Protein AF-A0AAW6KIG7-F1 (afdb_monomer_lite)

Organism: NCBI:txid1648923

pLDDT: mean 91.3, std 5.5, range [54.41, 96.62]

Foldseek 3Di:
DCVVVVHDPVVVVVPAVDPLRVLLVVLLVVVVVLVVVLVVVCVPPDDPVVSVVVNVVSVCVVCVVDVVVVCSVVPVLPDPDPVSVVSNVVSVPD

Sequence (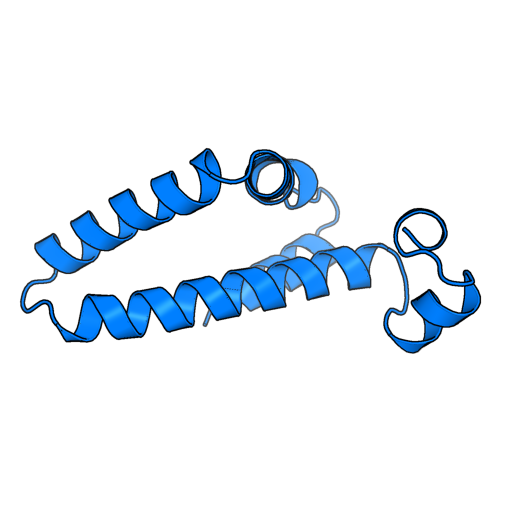94 aa):
IAKQAGVADGTIYLYFKNKEDILISLFKEKMGQFIEQMNEEMAATNSATEKLSLFIKKHFELLSSDRHLAIVTQLELRQSNLELRLKINEILKG

Structure (mmCIF, N/CA/C/O backbone):
data_AF-A0AAW6KIG7-F1
#
_entry.id   AF-A0AAW6KIG7-F1
#
loop_
_atom_site.group_PDB
_atom_site.id
_atom_site.type_symbol
_atom_site.label_atom_id
_atom_site.label_alt_id
_atom_site.label_comp_id
_atom_site.label_asym_id
_atom_site.label_entity_id
_atom_site.label_seq_id
_atom_site.pdbx_PDB_ins_code
_atom_site.Cartn_x
_atom_site.Cartn_y
_atom_site.Cartn_z
_atom_site.occupancy
_atom_site.B_iso_or_equiv
_atom_site.auth_seq_id
_atom_site.auth_comp_id
_atom_site.auth_asym_id
_atom_site.auth_atom_id
_atom_site.pdbx_PDB_model_num
ATOM 1 N N . ILE A 1 1 ? 9.315 -6.089 -17.033 1.00 89.12 1 ILE A N 1
ATOM 2 C CA . ILE A 1 1 ? 8.648 -4.799 -16.738 1.00 89.12 1 ILE A CA 1
ATOM 3 C C . ILE A 1 1 ? 8.298 -4.078 -18.034 1.00 89.12 1 ILE A C 1
ATOM 5 O O . ILE A 1 1 ? 7.149 -4.199 -18.417 1.00 89.12 1 ILE A O 1
ATOM 9 N N . ALA A 1 2 ? 9.240 -3.474 -18.774 1.00 92.31 2 ALA A N 1
ATOM 10 C CA . ALA A 1 2 ? 8.941 -2.747 -20.023 1.00 92.31 2 ALA A CA 1
ATOM 11 C C . ALA A 1 2 ? 8.096 -3.555 -21.029 1.00 92.31 2 ALA A C 1
ATOM 13 O O . ALA A 1 2 ? 6.996 -3.145 -21.383 1.00 92.31 2 ALA A O 1
ATOM 14 N N . LYS A 1 3 ? 8.529 -4.784 -21.357 1.00 95.62 3 LYS A N 1
ATOM 15 C CA . LYS A 1 3 ? 7.765 -5.715 -22.211 1.00 95.62 3 LYS A CA 1
ATOM 16 C C . LYS A 1 3 ? 6.349 -6.013 -21.696 1.00 95.62 3 LYS A C 1
ATOM 18 O O . LYS A 1 3 ? 5.422 -6.073 -22.489 1.00 95.62 3 LYS A O 1
ATOM 23 N N . GLN A 1 4 ? 6.182 -6.223 -20.387 1.00 93.75 4 GLN A N 1
ATOM 24 C CA . GLN A 1 4 ? 4.864 -6.495 -19.787 1.00 93.75 4 GLN A CA 1
ATOM 25 C C . GLN A 1 4 ? 3.971 -5.250 -19.776 1.00 93.75 4 GLN A C 1
ATOM 27 O O . GLN A 1 4 ? 2.764 -5.377 -19.920 1.00 93.75 4 GLN A O 1
ATOM 32 N N . ALA A 1 5 ? 4.567 -4.067 -19.637 1.00 93.06 5 ALA A N 1
ATOM 33 C CA . ALA A 1 5 ? 3.881 -2.782 -19.704 1.00 93.06 5 ALA A CA 1
ATOM 34 C C . ALA A 1 5 ? 3.650 -2.293 -21.149 1.00 93.06 5 ALA A C 1
ATOM 36 O O . ALA A 1 5 ? 3.028 -1.256 -21.339 1.00 93.06 5 ALA A O 1
ATOM 37 N N . GLY A 1 6 ? 4.149 -3.009 -22.166 1.00 96.06 6 GLY A N 1
ATOM 38 C CA . GLY A 1 6 ? 4.008 -2.621 -23.572 1.00 96.06 6 GLY A CA 1
ATOM 39 C C . GLY A 1 6 ? 4.792 -1.362 -23.962 1.00 96.06 6 GLY A C 1
ATOM 40 O O . GLY A 1 6 ? 4.446 -0.718 -24.947 1.00 96.06 6 GLY A O 1
ATOM 41 N N . VAL A 1 7 ? 5.832 -1.002 -23.203 1.00 95.62 7 VAL A N 1
ATOM 42 C CA . VAL A 1 7 ? 6.650 0.202 -23.430 1.00 95.62 7 VAL A CA 1
ATOM 43 C C . VAL A 1 7 ? 8.104 -0.151 -23.743 1.00 95.62 7 VAL A C 1
ATOM 45 O O . VAL A 1 7 ? 8.560 -1.263 -23.471 1.00 95.62 7 VAL A O 1
ATOM 48 N N . ALA A 1 8 ? 8.846 0.808 -24.300 1.00 96.06 8 ALA A N 1
ATOM 49 C CA . ALA A 1 8 ? 10.286 0.678 -24.500 1.00 96.06 8 ALA A CA 1
ATOM 50 C C . ALA A 1 8 ? 11.042 0.729 -23.161 1.00 96.06 8 ALA A C 1
ATOM 52 O O . ALA A 1 8 ? 10.595 1.369 -22.208 1.00 96.06 8 ALA A O 1
ATOM 53 N N . ASP A 1 9 ? 12.228 0.117 -23.097 1.00 92.12 9 ASP A N 1
ATOM 54 C CA . ASP A 1 9 ? 13.051 0.122 -21.876 1.00 92.12 9 ASP A CA 1
ATOM 55 C C . ASP A 1 9 ? 13.389 1.549 -21.418 1.00 92.12 9 ASP A C 1
ATOM 57 O O . ASP A 1 9 ? 13.296 1.855 -20.230 1.00 92.12 9 ASP A O 1
ATOM 61 N N . GLY A 1 10 ? 13.682 2.454 -22.361 1.00 93.81 10 GLY A N 1
ATOM 62 C CA . GLY A 1 10 ? 13.944 3.867 -22.071 1.00 93.81 10 GLY A CA 1
ATOM 63 C C . GLY A 1 10 ? 12.781 4.575 -21.369 1.00 93.81 10 GLY A C 1
ATOM 64 O O . GLY A 1 10 ? 13.016 5.443 -20.536 1.00 93.81 10 GLY A O 1
ATOM 65 N N . THR A 1 11 ? 11.534 4.164 -21.631 1.00 94.50 11 THR A N 1
ATOM 66 C CA . THR A 1 11 ? 10.347 4.723 -20.970 1.00 94.50 11 THR A CA 1
ATOM 67 C C . THR A 1 11 ? 10.336 4.404 -19.480 1.00 94.50 11 THR A C 1
ATOM 69 O O . THR A 1 11 ? 9.962 5.259 -18.690 1.00 94.50 11 THR A O 1
ATOM 72 N N . ILE A 1 12 ? 10.792 3.217 -19.069 1.00 95.25 12 ILE A N 1
ATOM 73 C CA . ILE A 1 12 ? 10.881 2.864 -17.644 1.00 95.25 12 ILE A CA 1
ATOM 74 C C . ILE A 1 12 ? 11.874 3.782 -16.923 1.00 95.25 12 ILE A C 1
ATOM 76 O O . ILE A 1 12 ? 11.579 4.265 -15.831 1.00 95.25 12 ILE A O 1
ATOM 80 N N . TYR A 1 13 ? 13.012 4.080 -17.555 1.00 93.06 13 TYR A N 1
ATOM 81 C CA . TYR A 1 13 ? 14.057 4.927 -16.972 1.00 93.06 13 TYR A CA 1
ATOM 82 C C . TYR A 1 13 ? 13.670 6.407 -16.827 1.00 93.06 13 TYR A C 1
ATOM 84 O O . TYR A 1 13 ? 14.321 7.126 -16.072 1.00 93.06 13 TYR A O 1
ATOM 92 N N . LEU A 1 14 ? 12.603 6.864 -17.495 1.00 93.06 14 LEU A N 1
ATOM 93 C CA . LEU A 1 14 ? 12.044 8.204 -17.269 1.00 93.06 14 LEU A CA 1
ATOM 94 C C . LEU A 1 14 ? 11.367 8.330 -15.898 1.00 93.06 14 LEU A C 1
ATOM 96 O O . LEU A 1 14 ? 11.326 9.425 -15.343 1.00 93.06 14 LEU A O 1
ATOM 100 N N . TYR A 1 15 ? 10.842 7.225 -15.363 1.00 93.38 15 TYR A N 1
ATOM 101 C CA . TYR A 1 15 ? 10.096 7.209 -14.103 1.00 93.38 15 TYR A CA 1
ATOM 102 C C . TYR A 1 15 ? 10.891 6.600 -12.951 1.00 93.38 15 TYR A C 1
ATOM 104 O O . TYR A 1 15 ? 10.666 6.968 -11.802 1.00 93.38 15 TYR A O 1
ATOM 112 N N . PHE A 1 16 ? 11.819 5.687 -13.246 1.00 95.69 16 PHE A N 1
ATOM 113 C CA . PHE A 1 16 ? 12.528 4.924 -12.226 1.00 95.69 16 PHE A CA 1
ATOM 114 C C . PHE A 1 16 ? 14.019 4.830 -12.524 1.00 95.69 16 PHE A C 1
ATOM 116 O O . PHE A 1 16 ? 14.434 4.466 -13.623 1.00 95.69 16 PHE A O 1
ATOM 123 N N . LYS A 1 17 ? 14.848 5.086 -11.513 1.00 92.81 17 LYS A N 1
ATOM 124 C CA . LYS A 1 17 ? 16.311 5.077 -11.659 1.00 92.81 17 LYS A CA 1
ATOM 125 C C . LYS A 1 17 ? 16.868 3.674 -11.883 1.00 92.81 17 LYS A C 1
ATOM 127 O O . LYS A 1 17 ? 17.835 3.488 -12.618 1.00 92.81 17 LYS A O 1
ATOM 132 N N . ASN A 1 18 ? 16.296 2.683 -11.207 1.00 91.44 18 ASN A N 1
ATOM 133 C CA . ASN A 1 18 ? 16.712 1.285 -11.261 1.00 91.44 18 ASN A CA 1
ATOM 134 C C . ASN A 1 18 ? 15.584 0.374 -10.735 1.00 91.44 18 ASN A C 1
ATOM 136 O O . ASN A 1 18 ? 14.500 0.836 -10.390 1.00 91.44 18 ASN A O 1
ATOM 140 N N . LYS A 1 19 ? 15.832 -0.940 -10.671 1.00 89.69 19 LYS A N 1
ATOM 141 C CA . LYS A 1 19 ? 14.836 -1.916 -10.196 1.00 89.69 19 LYS A CA 1
ATOM 142 C C . LYS A 1 19 ? 14.448 -1.736 -8.724 1.00 89.69 19 LYS A C 1
ATOM 144 O O . LYS A 1 19 ? 13.306 -2.016 -8.377 1.00 89.69 19 LYS A O 1
ATOM 149 N N . GLU A 1 20 ? 15.371 -1.287 -7.877 1.00 91.06 20 GLU A N 1
ATOM 150 C CA . GLU A 1 20 ? 15.081 -1.032 -6.461 1.00 91.06 20 GLU A CA 1
ATOM 151 C C . GLU A 1 20 ? 14.112 0.144 -6.322 1.00 91.06 20 GLU A C 1
ATOM 153 O O . GLU A 1 20 ? 13.152 0.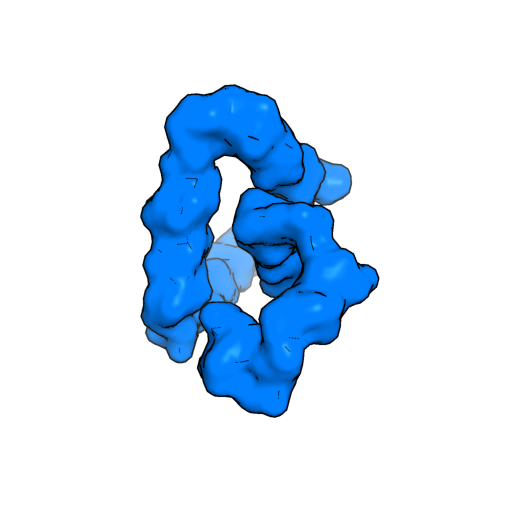067 -5.564 1.00 91.06 20 GLU A O 1
ATOM 158 N N . ASP A 1 21 ? 14.307 1.192 -7.121 1.00 91.50 21 ASP A N 1
ATOM 159 C CA . ASP A 1 21 ? 13.439 2.370 -7.164 1.00 91.50 21 ASP A CA 1
ATOM 160 C C . ASP A 1 21 ? 12.006 2.022 -7.597 1.00 91.50 21 ASP A C 1
ATOM 162 O O . ASP A 1 21 ? 11.041 2.537 -7.033 1.00 91.50 21 ASP A O 1
ATOM 166 N N . ILE A 1 22 ? 11.853 1.072 -8.529 1.00 92.06 22 ILE A N 1
ATOM 167 C CA . ILE A 1 22 ? 10.541 0.516 -8.897 1.00 92.06 22 ILE A CA 1
ATOM 168 C C . ILE A 1 22 ? 9.892 -0.167 -7.688 1.00 92.06 22 ILE A C 1
ATOM 170 O O . ILE A 1 22 ? 8.722 0.079 -7.405 1.00 92.06 22 ILE A O 1
ATOM 174 N N . LEU A 1 23 ? 10.635 -1.017 -6.971 1.00 89.38 23 LEU A N 1
ATOM 175 C CA . LEU A 1 23 ? 10.115 -1.759 -5.819 1.00 89.38 23 LEU A CA 1
ATOM 176 C C . LEU A 1 23 ? 9.681 -0.815 -4.686 1.00 89.38 23 LEU A C 1
ATOM 178 O O . LEU A 1 23 ? 8.591 -0.973 -4.138 1.00 89.38 23 LEU A O 1
ATOM 182 N N . ILE A 1 24 ? 10.509 0.186 -4.373 1.00 89.94 24 ILE A N 1
ATOM 183 C CA . ILE A 1 24 ? 10.214 1.213 -3.366 1.00 89.94 24 ILE A CA 1
ATOM 184 C C . ILE A 1 24 ? 8.983 2.027 -3.781 1.00 89.94 24 ILE A C 1
ATOM 186 O O . ILE A 1 24 ? 8.078 2.223 -2.970 1.00 89.94 24 ILE A O 1
ATOM 190 N N . SER A 1 25 ? 8.924 2.482 -5.035 1.00 91.00 25 SER A N 1
ATOM 191 C CA . SER A 1 25 ? 7.816 3.307 -5.535 1.00 91.00 25 SER A CA 1
ATOM 192 C C . SER A 1 25 ? 6.494 2.545 -5.538 1.00 91.00 25 SER A C 1
ATOM 194 O O . SER A 1 25 ? 5.494 3.060 -5.042 1.00 91.00 25 SER A O 1
ATOM 196 N N . LEU A 1 26 ? 6.505 1.294 -6.013 1.00 88.81 26 LEU A N 1
ATOM 197 C CA . LEU A 1 26 ? 5.341 0.410 -5.986 1.00 88.81 26 LEU A CA 1
ATOM 198 C C . LEU A 1 26 ? 4.817 0.237 -4.558 1.00 88.81 26 LEU A C 1
ATOM 200 O O . LEU A 1 26 ? 3.614 0.329 -4.315 1.00 88.81 26 LEU A O 1
ATOM 204 N N . PHE A 1 27 ? 5.720 -0.011 -3.608 1.00 88.06 27 PHE A N 1
ATOM 205 C CA . PHE A 1 27 ? 5.332 -0.190 -2.218 1.00 88.06 27 PHE A CA 1
ATOM 206 C C . PHE A 1 27 ? 4.761 1.090 -1.608 1.00 88.06 27 PHE A C 1
ATOM 208 O O . PHE A 1 27 ? 3.716 1.037 -0.962 1.00 88.06 27 PHE A O 1
ATOM 215 N N . LYS A 1 28 ? 5.400 2.239 -1.854 1.00 90.88 28 LYS A N 1
ATOM 216 C CA . LYS A 1 28 ? 4.923 3.546 -1.390 1.00 90.88 28 LYS A CA 1
ATOM 217 C C . LYS A 1 28 ? 3.514 3.845 -1.894 1.00 90.88 28 LYS A C 1
ATOM 219 O O . LYS A 1 28 ? 2.670 4.264 -1.110 1.00 90.88 28 LYS A O 1
ATOM 224 N N . GLU A 1 29 ? 3.256 3.608 -3.176 1.00 91.38 29 GLU A N 1
ATOM 225 C CA . GLU A 1 29 ? 1.944 3.843 -3.778 1.00 91.38 29 GLU A CA 1
ATOM 226 C C . GLU A 1 29 ? 0.869 2.938 -3.163 1.00 91.38 29 GLU A C 1
ATOM 228 O O . GLU A 1 29 ? -0.164 3.425 -2.703 1.00 91.38 29 GLU A O 1
ATOM 233 N N . LYS A 1 30 ? 1.126 1.625 -3.090 1.00 89.50 30 LYS A N 1
ATOM 234 C CA . LYS A 1 30 ? 0.157 0.666 -2.544 1.00 89.50 30 LYS A CA 1
ATOM 235 C C . LYS A 1 30 ? -0.106 0.867 -1.058 1.00 89.50 30 LYS A C 1
ATOM 237 O O . LYS A 1 30 ? -1.251 0.758 -0.628 1.00 89.50 30 LYS A O 1
ATOM 242 N N . MET A 1 31 ? 0.926 1.185 -0.280 1.00 89.12 31 MET A N 1
ATOM 243 C CA . MET A 1 31 ? 0.761 1.466 1.142 1.00 89.12 31 MET A CA 1
ATOM 244 C C . MET A 1 31 ? 0.024 2.788 1.374 1.00 89.12 31 MET A C 1
ATOM 246 O O . MET A 1 31 ? -0.833 2.849 2.249 1.00 89.12 31 MET A O 1
ATOM 250 N N . GLY A 1 32 ? 0.290 3.815 0.559 1.00 91.00 32 GLY A N 1
ATOM 251 C CA . GLY A 1 32 ? -0.447 5.079 0.601 1.00 91.00 32 GLY A CA 1
ATOM 252 C C . GLY A 1 32 ? -1.947 4.884 0.368 1.00 91.00 32 GLY A C 1
ATOM 253 O O . GLY A 1 32 ? -2.744 5.315 1.195 1.00 91.00 32 GLY A O 1
ATOM 254 N N . GLN A 1 33 ? -2.316 4.148 -0.687 1.00 92.12 33 GLN A N 1
ATOM 255 C CA . GLN A 1 33 ? -3.714 3.799 -0.986 1.00 92.12 33 GLN A CA 1
ATOM 256 C C . GLN A 1 33 ? -4.377 3.040 0.174 1.00 92.12 33 GLN A C 1
ATOM 258 O O . GLN A 1 33 ? -5.508 3.337 0.552 1.00 92.12 33 GLN A O 1
ATOM 263 N N . PHE A 1 34 ? -3.666 2.076 0.768 1.00 91.44 34 PHE A N 1
ATOM 264 C CA . PHE A 1 34 ? -4.189 1.310 1.899 1.00 91.44 34 PHE A CA 1
ATOM 265 C C . PHE A 1 34 ? -4.403 2.180 3.144 1.00 91.44 34 PHE A C 1
ATOM 267 O O . PHE A 1 34 ? -5.442 2.074 3.788 1.00 91.44 34 PHE A O 1
ATOM 274 N N . ILE A 1 35 ? -3.449 3.050 3.484 1.00 90.88 35 ILE A N 1
ATOM 275 C CA . ILE A 1 35 ? -3.556 3.949 4.642 1.00 90.88 35 ILE A CA 1
ATOM 276 C C . ILE A 1 35 ? -4.701 4.947 4.454 1.00 90.88 35 ILE A C 1
ATOM 278 O O . ILE A 1 35 ? -5.458 5.174 5.395 1.00 90.88 35 ILE A O 1
ATOM 282 N N . GLU A 1 36 ? -4.847 5.524 3.260 1.00 93.38 36 GLU A N 1
ATOM 283 C CA . GLU A 1 36 ? -5.937 6.451 2.940 1.00 93.38 36 GLU A CA 1
ATOM 284 C C . GLU A 1 36 ? -7.301 5.782 3.140 1.00 93.38 36 GLU A C 1
ATOM 286 O O . GLU A 1 36 ? -8.105 6.258 3.943 1.00 93.38 36 GLU A O 1
ATOM 291 N N . GLN A 1 37 ? -7.501 4.603 2.543 1.00 92.44 37 GLN A N 1
ATOM 292 C CA . GLN A 1 37 ? -8.725 3.823 2.723 1.00 92.44 37 GLN A CA 1
ATOM 293 C C . GLN A 1 37 ? -8.969 3.462 4.197 1.00 92.44 37 GLN A C 1
ATOM 295 O O . GLN A 1 37 ? -10.086 3.578 4.702 1.00 92.44 37 GLN A O 1
ATOM 300 N N . MET A 1 38 ? -7.929 3.035 4.919 1.00 93.19 38 MET A N 1
ATOM 301 C CA . MET A 1 38 ? -8.055 2.690 6.334 1.00 93.19 38 MET A CA 1
ATOM 302 C C . MET A 1 38 ? -8.437 3.895 7.191 1.00 93.19 38 MET A C 1
ATOM 304 O O . MET A 1 38 ? -9.250 3.746 8.101 1.00 93.19 38 MET A O 1
ATOM 308 N N . ASN A 1 39 ? -7.887 5.077 6.914 1.00 91.81 39 ASN A N 1
ATOM 309 C CA . ASN A 1 39 ? -8.226 6.298 7.640 1.00 91.81 39 ASN A CA 1
ATOM 310 C C . ASN A 1 39 ? -9.695 6.683 7.437 1.00 91.81 39 ASN A C 1
ATOM 312 O O . ASN A 1 39 ? -10.369 7.021 8.411 1.00 91.81 39 ASN A O 1
ATOM 316 N N . GLU A 1 40 ? -10.201 6.583 6.207 1.00 93.81 40 GLU A N 1
ATOM 317 C CA . GLU A 1 40 ? -11.611 6.833 5.898 1.00 93.81 40 GLU A CA 1
ATOM 318 C C . GLU A 1 40 ? -12.535 5.852 6.629 1.00 93.81 40 GLU A C 1
ATOM 320 O O . GLU A 1 40 ? -13.471 6.267 7.314 1.00 93.81 40 GLU A O 1
ATOM 325 N N . GLU A 1 41 ? -12.254 4.548 6.553 1.00 92.06 41 GLU A N 1
ATOM 326 C CA . GLU A 1 41 ? -13.100 3.536 7.191 1.00 92.06 41 GLU A CA 1
ATOM 327 C C . GLU A 1 41 ? -13.022 3.602 8.729 1.00 92.06 41 GLU A C 1
ATOM 329 O O . GLU A 1 41 ? -14.028 3.427 9.422 1.00 92.06 41 GLU A O 1
ATOM 334 N N . MET A 1 42 ? -11.848 3.911 9.288 1.00 92.81 42 MET A N 1
ATOM 335 C CA . MET A 1 42 ? -11.678 4.074 10.733 1.00 92.81 42 MET A CA 1
ATOM 336 C C . MET A 1 42 ? -12.319 5.349 11.280 1.00 92.81 42 MET A C 1
ATOM 338 O O . MET A 1 42 ? -12.650 5.377 12.469 1.00 92.81 42 MET A O 1
ATOM 342 N N . ALA A 1 43 ? -12.517 6.390 10.467 1.00 92.00 43 ALA A N 1
ATOM 343 C CA . ALA A 1 43 ? -13.173 7.622 10.908 1.00 92.00 43 ALA A CA 1
ATOM 344 C C . ALA A 1 43 ? -14.606 7.372 11.416 1.00 92.00 43 ALA A C 1
ATOM 346 O O . ALA A 1 43 ? -15.083 8.096 12.286 1.00 92.00 43 ALA A O 1
ATOM 347 N N . ALA A 1 44 ? -15.260 6.309 10.938 1.00 87.94 44 ALA A N 1
ATOM 348 C CA . ALA A 1 44 ? -16.602 5.904 11.355 1.00 87.94 44 ALA A CA 1
ATOM 349 C C . ALA A 1 44 ? -16.643 5.023 12.625 1.00 87.94 44 ALA A C 1
ATOM 351 O O . ALA A 1 44 ? -17.727 4.645 13.070 1.00 87.94 44 ALA A O 1
ATOM 352 N N . THR A 1 45 ? -15.492 4.678 13.218 1.00 88.19 45 THR A N 1
ATOM 353 C CA . THR A 1 45 ? -15.406 3.797 14.403 1.00 88.19 45 THR A CA 1
ATOM 354 C C . THR A 1 45 ? -14.960 4.546 15.656 1.00 88.19 45 THR A C 1
ATOM 356 O O . THR A 1 45 ? -14.058 5.387 15.615 1.00 88.19 45 THR A O 1
ATOM 359 N N . ASN A 1 46 ? -15.569 4.212 16.797 1.00 85.62 46 ASN A N 1
ATOM 360 C CA . ASN A 1 46 ? -15.443 4.997 18.028 1.00 85.62 46 ASN A CA 1
ATOM 361 C C . ASN A 1 46 ? -14.451 4.399 19.032 1.00 85.62 46 ASN A C 1
ATOM 363 O O . ASN A 1 46 ? -13.879 5.136 19.834 1.00 85.62 46 ASN A O 1
ATOM 367 N N . SER A 1 47 ? -14.211 3.085 18.991 1.00 94.62 47 SER A N 1
ATOM 368 C CA . SER A 1 47 ? -13.297 2.419 19.925 1.00 94.62 47 SER A CA 1
ATOM 369 C C . SER A 1 47 ? -11.991 1.961 19.268 1.00 94.62 47 SER A C 1
ATOM 371 O O . SER A 1 47 ? -11.939 1.595 18.093 1.00 94.62 47 SER A O 1
ATOM 373 N N . ALA A 1 48 ? -10.914 1.930 20.058 1.00 95.00 48 ALA A N 1
ATOM 374 C CA . ALA A 1 48 ? -9.624 1.401 19.613 1.00 95.00 48 ALA A CA 1
ATOM 375 C C . ALA A 1 48 ? -9.714 -0.081 19.201 1.00 95.00 48 ALA A C 1
ATOM 377 O O . ALA A 1 48 ? -9.065 -0.503 18.246 1.00 95.00 48 ALA A O 1
ATOM 378 N N . THR A 1 49 ? -10.547 -0.866 19.888 1.00 96.62 49 THR A N 1
ATOM 379 C CA . THR A 1 49 ? -10.752 -2.289 19.595 1.00 96.62 49 THR A CA 1
ATOM 380 C C . THR A 1 49 ? -11.429 -2.504 18.242 1.00 96.62 49 THR A C 1
ATOM 382 O O . THR A 1 49 ? -10.997 -3.369 17.481 1.00 96.62 49 THR A O 1
ATOM 385 N N . GLU A 1 50 ? -12.445 -1.704 17.903 1.00 95.62 50 GLU A N 1
ATOM 386 C CA . GLU A 1 50 ? -13.092 -1.756 16.584 1.00 95.62 50 GLU A CA 1
ATOM 387 C C . GLU A 1 50 ? -12.118 -1.375 15.471 1.00 95.62 50 GLU A C 1
ATOM 389 O O . GLU A 1 50 ? -12.034 -2.085 14.471 1.00 95.62 50 GLU A O 1
ATOM 394 N N . LYS A 1 51 ? -11.323 -0.316 15.676 1.00 95.06 51 LYS A N 1
ATOM 395 C CA . LYS A 1 51 ? -10.286 0.104 14.723 1.00 95.06 51 LYS A CA 1
ATOM 396 C C . LYS A 1 51 ? -9.263 -0.999 14.474 1.00 95.06 51 LYS A C 1
ATOM 398 O O . LYS A 1 51 ? -8.947 -1.292 13.323 1.00 95.06 51 LYS A O 1
ATOM 403 N N . LEU A 1 52 ? -8.776 -1.650 15.531 1.00 95.94 52 LEU A N 1
ATOM 404 C CA . LEU A 1 52 ? -7.826 -2.755 15.402 1.00 95.94 52 LEU A CA 1
ATOM 405 C C . LEU A 1 52 ? -8.444 -3.961 14.679 1.00 95.94 52 LEU A C 1
ATOM 407 O O . LEU A 1 52 ? -7.810 -4.539 13.800 1.00 95.94 52 LEU A O 1
ATOM 411 N N . SER A 1 53 ? -9.685 -4.319 15.014 1.00 95.81 53 SER A N 1
ATOM 412 C CA . SER A 1 53 ? -10.412 -5.409 14.353 1.00 95.81 53 SER A CA 1
ATOM 413 C C . SER A 1 53 ? -10.600 -5.138 12.856 1.00 95.81 53 SER A C 1
ATOM 415 O O . SER A 1 53 ? -10.295 -5.992 12.019 1.00 95.81 53 SER A O 1
ATOM 417 N N . LEU A 1 54 ? -11.020 -3.916 12.511 1.00 95.31 54 LEU A N 1
ATOM 418 C CA . LEU A 1 54 ? -11.168 -3.461 11.133 1.00 95.31 54 LEU A CA 1
ATOM 419 C C . LEU A 1 54 ? -9.835 -3.516 10.381 1.00 95.31 54 LEU A C 1
ATOM 421 O O . LEU A 1 54 ? -9.781 -4.074 9.288 1.00 95.31 54 LEU A O 1
ATOM 425 N N . PHE A 1 55 ? -8.756 -3.011 10.985 1.00 95.06 55 PHE A N 1
ATOM 426 C CA . PHE A 1 55 ? -7.416 -3.061 10.401 1.00 95.06 55 PHE A CA 1
ATOM 427 C C . PHE A 1 55 ? -6.973 -4.487 10.084 1.00 95.06 55 PHE A C 1
ATOM 429 O O . PHE A 1 55 ? -6.560 -4.763 8.961 1.00 95.06 55 PHE A O 1
ATOM 436 N N . ILE A 1 56 ? -7.081 -5.402 11.052 1.00 96.31 56 ILE A N 1
ATOM 437 C CA . ILE A 1 56 ? -6.679 -6.803 10.875 1.00 96.31 56 ILE A CA 1
ATOM 438 C C . ILE A 1 56 ? -7.472 -7.437 9.729 1.00 96.31 56 ILE A C 1
ATOM 440 O O . ILE A 1 56 ? -6.891 -8.077 8.852 1.00 96.31 56 ILE A O 1
ATOM 444 N N . LYS A 1 57 ? -8.792 -7.222 9.704 1.00 96.50 57 LYS A N 1
ATOM 445 C CA . LYS A 1 57 ? -9.663 -7.731 8.643 1.00 96.50 57 LYS A CA 1
ATOM 446 C C . LYS A 1 57 ? -9.246 -7.194 7.272 1.00 96.50 57 LYS A C 1
ATOM 448 O O . LYS A 1 57 ? -9.010 -7.981 6.360 1.00 96.50 57 LYS A O 1
ATOM 453 N N . LYS A 1 58 ? -9.097 -5.876 7.141 1.00 95.06 58 LYS A N 1
ATOM 454 C CA . LYS A 1 58 ? -8.744 -5.208 5.880 1.00 95.06 58 LYS A CA 1
ATOM 455 C C . LYS A 1 58 ? -7.350 -5.578 5.391 1.00 95.06 58 LYS A C 1
ATOM 457 O O . LYS A 1 58 ? -7.153 -5.775 4.196 1.00 95.06 58 LYS A O 1
ATOM 462 N N . HIS A 1 59 ? -6.401 -5.755 6.306 1.00 94.31 59 HIS A N 1
ATOM 463 C CA . HIS A 1 59 ? -5.069 -6.253 5.986 1.00 94.31 59 HIS A CA 1
ATOM 464 C C . HIS A 1 59 ? -5.127 -7.652 5.357 1.00 94.31 59 HIS A C 1
ATOM 466 O O . HIS A 1 59 ? -4.522 -7.890 4.311 1.00 94.31 59 HIS A O 1
ATOM 472 N N . PHE A 1 60 ? -5.891 -8.576 5.950 1.00 96.06 60 PHE A N 1
ATOM 473 C CA . PHE A 1 60 ? -6.066 -9.908 5.372 1.00 96.06 60 PHE A CA 1
ATOM 474 C C . PHE A 1 60 ? -6.834 -9.883 4.048 1.00 96.06 60 PHE A C 1
ATOM 476 O O . PHE A 1 60 ? -6.462 -10.609 3.128 1.00 96.06 60 PHE A O 1
ATOM 483 N N . GLU A 1 61 ? -7.864 -9.048 3.909 1.00 95.38 61 GLU A N 1
ATOM 484 C CA . GLU A 1 61 ? -8.594 -8.868 2.645 1.00 95.38 61 GLU A CA 1
ATOM 485 C C . GLU A 1 61 ? -7.668 -8.369 1.523 1.00 95.38 61 GLU A C 1
ATOM 487 O O . GLU A 1 61 ? -7.665 -8.936 0.429 1.00 95.38 61 GLU A O 1
ATOM 492 N N . LEU A 1 62 ? -6.812 -7.379 1.799 1.00 91.94 62 LEU A N 1
ATOM 493 C CA . LEU A 1 62 ? -5.846 -6.857 0.830 1.00 91.94 62 LEU A CA 1
ATOM 494 C C . LEU A 1 62 ? -4.880 -7.949 0.346 1.00 91.94 62 LEU A C 1
ATOM 496 O O . LEU A 1 62 ? -4.665 -8.107 -0.853 1.00 91.94 62 LEU A O 1
ATOM 500 N N . LEU A 1 63 ? -4.307 -8.725 1.269 1.00 93.38 63 LEU A N 1
ATOM 501 C CA . LEU A 1 63 ? -3.322 -9.752 0.918 1.00 93.38 63 LEU A CA 1
ATOM 502 C C . LEU A 1 63 ? -3.955 -11.013 0.309 1.00 93.38 63 LEU A C 1
ATOM 504 O O . LEU A 1 63 ? -3.318 -11.701 -0.483 1.00 93.38 63 LEU A O 1
ATOM 508 N N . SER A 1 64 ? -5.196 -11.346 0.665 1.00 95.75 64 SER A N 1
ATOM 509 C CA . SER A 1 64 ? -5.886 -12.517 0.103 1.00 95.75 64 SER A CA 1
ATOM 510 C C . SER A 1 64 ? -6.500 -12.257 -1.274 1.00 95.75 64 SER A C 1
ATOM 512 O O . SER A 1 64 ? -6.610 -13.193 -2.065 1.00 95.75 64 SER A O 1
ATOM 514 N N . SER A 1 65 ? -6.864 -11.008 -1.582 1.00 94.62 65 SER A N 1
ATOM 515 C CA . SER A 1 65 ? -7.444 -10.627 -2.877 1.00 94.62 65 SER A CA 1
ATOM 516 C C . SER A 1 65 ? -6.413 -10.504 -4.004 1.00 94.62 65 SER A C 1
ATOM 518 O O . SER A 1 65 ? -6.758 -10.739 -5.161 1.00 94.62 65 SER A O 1
ATOM 520 N N . ASP A 1 66 ? -5.149 -10.207 -3.686 1.00 93.44 66 ASP A N 1
ATOM 521 C CA . ASP A 1 66 ? -4.059 -10.124 -4.662 1.00 93.44 66 ASP A CA 1
ATOM 522 C C . ASP A 1 66 ? -2.833 -10.934 -4.212 1.00 93.44 66 ASP A C 1
ATOM 524 O O . ASP A 1 66 ? -2.002 -10.508 -3.401 1.00 93.44 66 ASP A O 1
ATOM 528 N N . ARG A 1 67 ? -2.680 -12.120 -4.813 1.00 94.31 67 ARG A N 1
ATOM 529 C CA . ARG A 1 67 ? -1.547 -13.018 -4.553 1.00 94.31 67 ARG A CA 1
ATOM 530 C C . ARG A 1 67 ? -0.197 -12.387 -4.904 1.00 94.31 67 ARG A C 1
ATOM 532 O O . ARG A 1 67 ? 0.792 -12.689 -4.236 1.00 94.31 67 ARG A O 1
ATOM 539 N N . HIS A 1 68 ? -0.121 -11.558 -5.944 1.00 91.94 68 HIS A N 1
ATOM 540 C CA . HIS A 1 68 ? 1.132 -10.907 -6.321 1.00 91.94 68 HIS A CA 1
ATOM 541 C C . HIS A 1 68 ? 1.522 -9.856 -5.288 1.00 91.94 68 HIS A C 1
ATOM 543 O O . HIS A 1 68 ? 2.676 -9.834 -4.859 1.00 91.94 68 HIS A O 1
ATOM 549 N N . LEU A 1 69 ? 0.563 -9.057 -4.821 1.00 90.75 69 LEU A N 1
ATOM 550 C CA . LEU A 1 69 ? 0.794 -8.103 -3.739 1.00 90.75 69 LEU A CA 1
ATOM 551 C C . LEU A 1 69 ? 1.227 -8.802 -2.443 1.00 90.75 69 LEU A C 1
ATOM 553 O O . LEU A 1 69 ? 2.148 -8.336 -1.767 1.00 90.75 69 LEU A O 1
ATOM 557 N N . ALA A 1 70 ? 0.626 -9.947 -2.115 1.00 93.00 70 ALA A N 1
ATOM 558 C CA . ALA A 1 70 ? 1.041 -10.740 -0.962 1.00 93.00 70 ALA A CA 1
ATOM 559 C C . ALA A 1 70 ? 2.479 -11.254 -1.083 1.00 93.00 70 ALA A C 1
ATOM 561 O O . ALA A 1 70 ? 3.251 -11.132 -0.136 1.00 93.00 70 ALA A O 1
ATOM 562 N N . ILE A 1 71 ? 2.875 -11.772 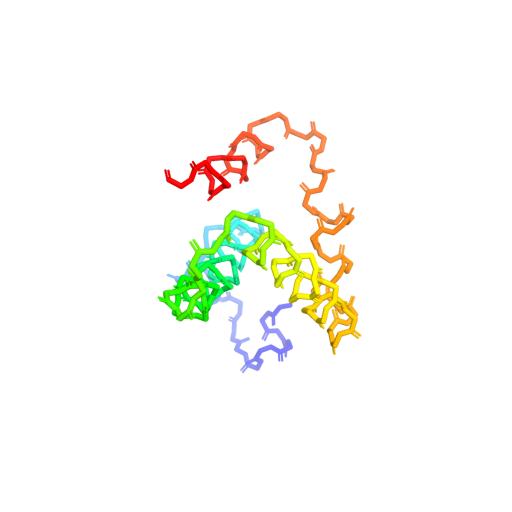-2.249 1.00 93.50 71 ILE A N 1
ATOM 563 C CA . ILE A 1 71 ? 4.259 -12.209 -2.488 1.00 93.50 71 ILE A CA 1
ATOM 564 C C . ILE A 1 71 ? 5.222 -11.028 -2.352 1.00 93.50 71 ILE A C 1
ATOM 566 O O . ILE A 1 71 ? 6.226 -11.135 -1.649 1.00 93.50 71 ILE A O 1
ATOM 570 N N . VAL A 1 72 ? 4.905 -9.891 -2.974 1.00 90.56 72 VAL A N 1
ATOM 571 C CA . VAL A 1 72 ? 5.774 -8.712 -2.927 1.00 90.56 72 VAL A CA 1
ATOM 572 C C . VAL A 1 72 ? 5.952 -8.228 -1.491 1.00 90.56 72 VAL A C 1
ATOM 574 O O . VAL A 1 72 ? 7.080 -8.060 -1.036 1.00 90.56 72 VAL A O 1
ATOM 577 N N . THR A 1 73 ? 4.860 -8.059 -0.748 1.00 88.25 73 THR A N 1
ATOM 578 C CA . THR A 1 73 ? 4.925 -7.519 0.616 1.00 88.25 73 THR A CA 1
ATOM 579 C C . THR A 1 73 ? 5.544 -8.490 1.618 1.00 88.25 73 THR A C 1
ATOM 581 O O . THR A 1 73 ? 6.286 -8.063 2.501 1.00 88.25 73 THR A O 1
ATOM 584 N N . GLN A 1 74 ? 5.289 -9.795 1.480 1.00 90.50 74 GLN A N 1
ATOM 585 C CA . GLN A 1 74 ? 5.742 -10.793 2.449 1.00 90.50 74 GLN A CA 1
ATOM 586 C C . GLN A 1 74 ? 7.113 -11.387 2.140 1.00 90.50 74 GLN A C 1
ATOM 588 O O . GLN A 1 74 ? 7.772 -11.840 3.073 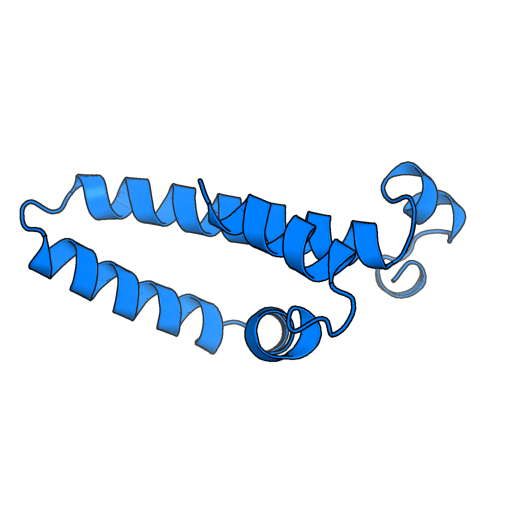1.00 90.50 74 GLN A O 1
ATOM 593 N N . LEU A 1 75 ? 7.557 -11.393 0.882 1.00 91.62 75 LEU A N 1
ATOM 594 C CA . LEU A 1 75 ? 8.831 -11.990 0.476 1.00 91.62 75 LEU A CA 1
ATOM 595 C C . LEU A 1 75 ? 9.756 -10.949 -0.150 1.00 91.62 75 LEU A C 1
ATOM 597 O O . LEU A 1 75 ? 10.835 -10.701 0.384 1.00 91.62 75 LEU A O 1
ATOM 601 N N . GLU A 1 76 ? 9.327 -10.296 -1.229 1.00 89.06 76 GLU A N 1
ATOM 602 C CA . GLU A 1 76 ? 10.222 -9.454 -2.037 1.00 89.06 76 GLU A CA 1
ATOM 603 C C . GLU A 1 76 ? 10.673 -8.183 -1.311 1.00 89.06 76 GLU A C 1
ATOM 605 O O . GLU A 1 76 ? 11.777 -7.708 -1.537 1.00 89.06 76 GLU A O 1
ATOM 610 N N . LEU A 1 77 ? 9.881 -7.623 -0.395 1.00 88.44 77 LEU A N 1
ATOM 611 C CA . LEU A 1 77 ? 10.316 -6.470 0.404 1.00 88.44 77 LEU A CA 1
ATOM 612 C C . LEU A 1 77 ? 11.305 -6.831 1.523 1.00 88.44 77 LEU A C 1
ATOM 614 O O . LEU A 1 77 ? 11.918 -5.932 2.103 1.00 88.44 77 LEU A O 1
ATOM 618 N N . ARG A 1 78 ? 11.513 -8.120 1.828 1.00 89.06 78 ARG A N 1
ATOM 619 C CA . ARG A 1 78 ? 12.461 -8.574 2.862 1.00 89.06 78 ARG A CA 1
ATOM 620 C C . ARG A 1 78 ? 13.895 -8.550 2.335 1.00 89.06 78 ARG A C 1
ATOM 622 O O . ARG A 1 78 ? 14.550 -9.574 2.167 1.00 89.06 78 ARG A O 1
ATOM 629 N N . GLN A 1 79 ? 14.380 -7.343 2.078 1.00 89.75 79 GLN A N 1
ATOM 630 C CA . GLN A 1 79 ? 15.681 -7.091 1.476 1.00 89.75 79 GLN A CA 1
ATOM 631 C C . GLN A 1 79 ? 16.821 -7.315 2.482 1.00 89.75 79 GLN A C 1
ATOM 633 O O . GLN A 1 79 ? 16.820 -6.787 3.603 1.00 89.75 79 GLN A O 1
ATOM 638 N N . SER A 1 80 ? 17.825 -8.097 2.072 1.00 91.94 80 SER A N 1
ATOM 639 C CA . SER A 1 80 ? 19.039 -8.341 2.864 1.00 91.94 80 SER A CA 1
ATOM 640 C C . SER A 1 80 ? 19.924 -7.093 2.930 1.00 91.94 80 SER A C 1
ATOM 642 O O . SER A 1 80 ? 20.495 -6.802 3.986 1.00 91.94 80 SER A O 1
ATOM 644 N N . ASN A 1 81 ? 19.962 -6.314 1.842 1.00 93.19 81 ASN A N 1
ATOM 645 C CA . ASN A 1 81 ? 20.636 -5.022 1.773 1.00 93.19 81 ASN A CA 1
ATOM 646 C C . ASN A 1 81 ? 20.044 -4.051 2.811 1.00 93.19 81 ASN A C 1
ATOM 648 O O . ASN A 1 81 ? 18.855 -3.725 2.779 1.00 93.19 81 ASN A O 1
ATOM 652 N N . LEU A 1 82 ? 20.893 -3.592 3.737 1.00 92.06 82 LEU A N 1
ATOM 653 C CA . LEU A 1 82 ? 20.502 -2.704 4.829 1.00 92.06 82 LEU A CA 1
ATOM 654 C C . LEU A 1 82 ? 19.978 -1.354 4.328 1.00 92.06 82 LEU A C 1
ATOM 656 O O . LEU A 1 82 ? 18.966 -0.889 4.839 1.00 92.06 82 LEU A O 1
ATOM 660 N N . GLU A 1 83 ? 20.630 -0.735 3.344 1.00 92.06 83 GLU A N 1
ATOM 661 C CA . GLU A 1 83 ? 20.238 0.587 2.845 1.00 92.06 83 GLU A CA 1
ATOM 662 C C . GLU A 1 83 ? 18.840 0.544 2.219 1.00 92.06 83 GLU A C 1
ATOM 664 O O . GLU A 1 83 ? 17.982 1.373 2.528 1.00 92.06 83 GLU A O 1
ATOM 669 N N . LEU A 1 84 ? 18.581 -0.470 1.391 1.00 90.31 84 LEU A N 1
ATOM 670 C CA . LEU A 1 84 ? 17.277 -0.667 0.766 1.00 90.31 84 LEU A CA 1
ATOM 671 C C . LEU A 1 84 ? 16.193 -0.976 1.806 1.00 90.31 84 LEU A C 1
ATOM 673 O O . LEU A 1 84 ? 15.109 -0.397 1.766 1.00 90.31 84 LEU A O 1
ATOM 677 N N . ARG A 1 85 ? 16.500 -1.833 2.786 1.00 89.69 85 ARG A N 1
ATOM 678 C CA . ARG A 1 85 ? 15.588 -2.137 3.895 1.00 89.69 85 ARG A CA 1
ATOM 679 C C . ARG A 1 85 ? 15.235 -0.890 4.709 1.00 89.69 85 ARG A C 1
ATOM 681 O O . ARG A 1 85 ? 14.079 -0.724 5.082 1.00 89.69 85 ARG A O 1
ATOM 688 N N . LEU A 1 86 ? 16.198 -0.003 4.966 1.00 90.31 86 LEU A N 1
ATOM 689 C CA . LEU A 1 86 ? 15.937 1.260 5.659 1.00 90.31 86 LEU A CA 1
ATOM 690 C C . LEU A 1 86 ? 15.004 2.163 4.845 1.00 90.31 86 LEU A C 1
ATOM 692 O O . LEU A 1 86 ? 14.036 2.665 5.404 1.00 90.31 86 LEU A O 1
ATOM 696 N N . LYS A 1 87 ? 15.214 2.296 3.528 1.00 89.38 87 LYS A N 1
ATOM 697 C CA . LYS A 1 87 ? 14.309 3.064 2.648 1.00 89.38 87 LYS A CA 1
ATOM 698 C C . LYS A 1 87 ? 12.875 2.524 2.664 1.00 89.38 87 LYS A C 1
ATOM 700 O O . LYS A 1 87 ? 11.933 3.307 2.713 1.00 89.38 87 LYS A O 1
ATOM 705 N N . ILE A 1 88 ? 12.709 1.200 2.658 1.00 87.75 88 ILE A N 1
ATOM 706 C CA . ILE A 1 88 ? 11.392 0.551 2.773 1.00 87.75 88 ILE A CA 1
ATOM 707 C C . ILE A 1 88 ? 10.756 0.850 4.140 1.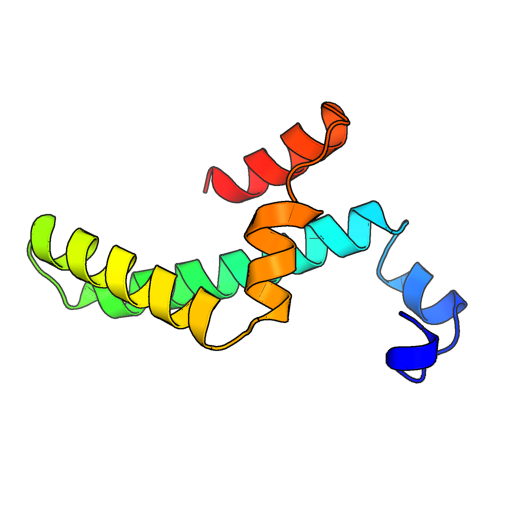00 87.75 88 ILE A C 1
ATOM 709 O O . ILE A 1 88 ? 9.574 1.176 4.209 1.00 87.75 88 ILE A O 1
ATOM 713 N N . ASN A 1 89 ? 11.531 0.790 5.225 1.00 85.81 89 ASN A N 1
ATOM 714 C CA . ASN A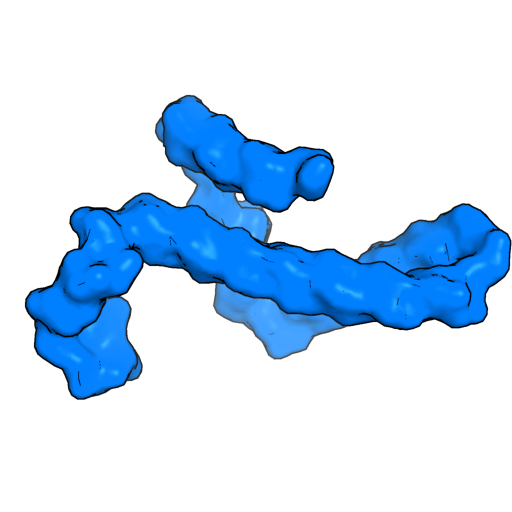 1 89 ? 11.029 1.073 6.570 1.00 85.81 89 ASN A CA 1
ATOM 715 C C . ASN A 1 89 ? 10.608 2.535 6.758 1.00 85.81 89 ASN A C 1
ATOM 717 O O . ASN A 1 89 ? 9.655 2.784 7.486 1.00 85.81 89 ASN A O 1
ATOM 721 N N . GLU A 1 90 ? 11.278 3.495 6.119 1.00 87.12 90 GLU A N 1
ATOM 722 C CA . GLU A 1 90 ? 10.869 4.906 6.176 1.00 87.12 90 GLU A CA 1
ATOM 723 C C . GLU A 1 90 ? 9.462 5.122 5.599 1.00 87.12 90 GLU A C 1
ATOM 725 O O . GLU A 1 90 ? 8.701 5.915 6.140 1.00 87.12 90 GLU A O 1
ATOM 730 N N . ILE A 1 91 ? 9.062 4.361 4.573 1.00 83.00 91 ILE A N 1
ATOM 731 C CA . ILE A 1 91 ? 7.689 4.413 4.032 1.00 83.00 91 ILE A CA 1
ATOM 732 C C . ILE A 1 91 ? 6.660 3.960 5.076 1.00 83.00 91 ILE A C 1
ATOM 734 O O . ILE A 1 91 ? 5.546 4.472 5.111 1.00 83.00 91 ILE A O 1
ATOM 738 N N . LEU A 1 92 ? 7.029 3.003 5.928 1.00 72.94 92 LEU A N 1
ATOM 739 C CA . LEU A 1 92 ? 6.145 2.441 6.950 1.00 72.94 92 LEU A CA 1
ATOM 740 C C . LEU A 1 92 ? 6.000 3.322 8.193 1.00 72.94 92 LEU A C 1
ATOM 742 O O . LEU A 1 92 ? 5.145 3.032 9.027 1.00 72.94 92 LEU A O 1
ATOM 746 N N . LYS A 1 93 ? 6.842 4.348 8.360 1.00 71.88 93 LYS A N 1
ATOM 747 C CA . LYS A 1 93 ? 6.855 5.152 9.585 1.00 71.88 93 LYS A CA 1
ATOM 748 C C . LYS A 1 93 ? 5.727 6.177 9.677 1.00 71.88 93 LYS A C 1
ATOM 750 O O . LYS A 1 93 ? 5.424 6.535 10.808 1.00 71.88 93 LYS A O 1
ATOM 755 N N . GLY A 1 94 ? 5.089 6.543 8.558 1.00 54.41 94 GLY A N 1
ATOM 756 C CA . GLY A 1 94 ? 4.011 7.541 8.526 1.00 54.41 94 GLY A CA 1
ATOM 757 C C . GLY A 1 94 ? 4.504 8.932 8.891 1.00 54.41 94 GLY A C 1
ATOM 758 O O . GLY A 1 94 ? 4.701 9.190 10.095 1.00 54.41 94 GLY A O 1
#

InterPro domains:
  IPR001647 DNA-binding HTH domain, TetR-type [PF00440] (1-24)
  IPR001647 DNA-binding HTH domain, TetR-type [PS50977] (1-34)
  IPR009057 Homedomain-like superfamily [SSF46689] (1-51)
  IPR013570 Transcription regulator YsiA, C-terminal [PF08359] (27-94)
  IPR050624 Nucleoid occlusion factor SlmA/HTH-type transcriptional regulator [PTHR43479] (1-90)

Radius of gyration: 15.98 Å; chains: 1; bounding box: 37×21×44 Å

Secondary structure (DSSP, 8-state):
-HHHHTS-HHHHHHH-SSHHHHHHHHHHHHHHHHHHHHHHHHHT--SHHHHHHHHHHHHHHHHHH-HHHHHIIIIIT--SSHHHHHHHHHHHT-